Protein AF-A0A0K8RKF9-F1 (afdb_monomer_lite)

Structure (mmCIF, N/CA/C/O backbone):
data_AF-A0A0K8RKF9-F1
#
_entry.id   AF-A0A0K8RKF9-F1
#
loop_
_atom_site.group_PDB
_atom_site.id
_atom_site.type_symbol
_atom_site.label_atom_id
_atom_site.label_alt_id
_atom_site.label_comp_id
_atom_site.label_asym_id
_atom_site.label_entity_id
_atom_site.label_seq_id
_atom_site.pdbx_PDB_ins_code
_atom_site.Cartn_x
_atom_site.Cartn_y
_atom_site.Cartn_z
_atom_site.occupancy
_atom_site.B_iso_or_equiv
_atom_site.auth_seq_id
_atom_site.auth_comp_id
_atom_site.auth_asym_id
_atom_site.auth_atom_id
_atom_site.pdbx_PDB_model_num
ATOM 1 N N . MET A 1 1 ? 6.164 -2.016 7.050 1.00 88.38 1 MET A N 1
ATOM 2 C CA . MET A 1 1 ? 5.885 -3.204 7.892 1.00 88.38 1 MET A CA 1
ATOM 3 C C . MET A 1 1 ? 5.618 -2.864 9.355 1.00 88.38 1 MET A C 1
ATOM 5 O O . MET A 1 1 ? 4.578 -3.278 9.843 1.00 88.38 1 MET A O 1
ATOM 9 N N . GLY A 1 2 ? 6.453 -2.069 10.043 1.00 94.75 2 GLY A N 1
ATOM 10 C CA . GLY A 1 2 ? 6.216 -1.717 11.459 1.00 94.75 2 GLY A CA 1
ATOM 11 C C . GLY A 1 2 ? 4.830 -1.117 11.755 1.00 94.75 2 GLY A C 1
ATOM 12 O O . GLY A 1 2 ? 4.136 -1.595 12.644 1.00 94.75 2 GLY A O 1
ATOM 13 N N . LEU A 1 3 ? 4.374 -0.147 10.953 1.00 94.12 3 LEU A N 1
ATOM 14 C CA . LEU A 1 3 ? 3.048 0.471 11.130 1.00 94.12 3 LEU A CA 1
ATOM 15 C C . LEU A 1 3 ? 1.890 -0.520 10.927 1.00 94.12 3 LEU A C 1
ATOM 17 O O . LEU A 1 3 ? 0.905 -0.460 11.652 1.00 94.12 3 LEU A O 1
ATOM 21 N N . PHE A 1 4 ? 2.029 -1.465 9.991 1.00 95.19 4 PHE A N 1
ATOM 22 C CA . PHE A 1 4 ? 1.047 -2.533 9.786 1.00 95.19 4 PHE A CA 1
ATOM 23 C C . PHE A 1 4 ? 0.974 -3.466 11.000 1.00 95.19 4 PHE A C 1
ATOM 25 O O . PHE A 1 4 ? -0.117 -3.769 11.468 1.00 95.19 4 PHE A O 1
ATOM 32 N N . ALA A 1 5 ? 2.124 -3.873 11.547 1.00 96.94 5 ALA A N 1
ATOM 33 C CA . ALA A 1 5 ? 2.170 -4.716 12.740 1.00 96.94 5 ALA A CA 1
ATOM 34 C C . ALA A 1 5 ? 1.539 -4.016 13.954 1.00 96.94 5 ALA A C 1
ATOM 36 O O . ALA A 1 5 ? 0.722 -4.613 14.649 1.00 96.94 5 ALA A O 1
ATOM 37 N N . LEU A 1 6 ? 1.852 -2.733 14.166 1.00 95.62 6 LEU A N 1
ATOM 38 C CA . LEU A 1 6 ? 1.228 -1.929 15.221 1.00 95.62 6 LEU A CA 1
ATOM 39 C C . LEU A 1 6 ? -0.289 -1.842 15.041 1.00 95.62 6 LEU A C 1
ATOM 41 O O . LEU A 1 6 ? -1.036 -2.081 15.986 1.00 95.62 6 LEU A O 1
ATOM 45 N N . GLN A 1 7 ? -0.747 -1.560 13.823 1.00 95.56 7 GLN A N 1
ATOM 46 C CA . GLN A 1 7 ? -2.167 -1.492 13.502 1.00 95.56 7 GLN A CA 1
ATOM 47 C C . GLN A 1 7 ? -2.883 -2.828 13.740 1.00 95.56 7 GLN A C 1
ATOM 49 O O . GLN A 1 7 ? -3.998 -2.841 14.265 1.00 95.56 7 GLN A O 1
ATOM 54 N N . PHE A 1 8 ? -2.240 -3.944 13.388 1.00 95.44 8 PHE A N 1
ATOM 55 C CA . PHE A 1 8 ? -2.758 -5.288 13.623 1.00 95.44 8 PHE A CA 1
ATOM 56 C C . PHE A 1 8 ? -2.874 -5.594 15.118 1.00 95.44 8 PHE A C 1
ATOM 58 O O . PHE A 1 8 ? -3.945 -5.982 15.572 1.00 95.44 8 PHE A O 1
ATOM 65 N N . VAL A 1 9 ? -1.815 -5.358 15.900 1.00 96.44 9 VAL A N 1
ATOM 66 C CA . VAL A 1 9 ? -1.812 -5.617 17.349 1.00 96.44 9 VAL A CA 1
ATOM 67 C C . VAL A 1 9 ? -2.841 -4.743 18.066 1.00 96.44 9 VAL A C 1
ATOM 69 O O . VAL A 1 9 ? -3.661 -5.258 18.824 1.00 96.44 9 VAL A O 1
ATOM 72 N N . VAL A 1 10 ? -2.853 -3.433 17.802 1.00 94.00 10 VAL A N 1
ATOM 73 C CA . VAL A 1 10 ? -3.808 -2.506 18.430 1.00 94.00 10 VAL A CA 1
ATOM 74 C C . VAL A 1 10 ? -5.243 -2.856 18.040 1.00 94.00 10 VAL A C 1
ATOM 76 O O . VAL A 1 10 ? -6.119 -2.862 18.905 1.00 94.00 10 VAL A O 1
ATOM 79 N N . GLY A 1 11 ? -5.491 -3.193 16.771 1.00 93.44 11 GLY A N 1
ATOM 80 C CA . GLY A 1 11 ? -6.804 -3.635 16.302 1.00 93.44 11 GLY A CA 1
ATOM 81 C C . GLY A 1 11 ? -7.256 -4.940 16.958 1.00 93.44 11 GLY A C 1
ATOM 82 O O . GLY A 1 11 ? -8.379 -5.022 17.447 1.00 93.44 11 GLY A O 1
ATOM 83 N N . PHE A 1 12 ? -6.367 -5.931 17.034 1.00 93.38 12 PHE A N 1
ATOM 84 C CA . PHE A 1 12 ? -6.642 -7.229 17.645 1.00 93.38 12 PHE A CA 1
ATOM 85 C C . PHE A 1 12 ? -7.000 -7.092 19.129 1.00 93.38 12 PHE A C 1
ATOM 87 O O . PHE A 1 12 ? -8.036 -7.584 19.574 1.00 93.38 12 PHE A O 1
ATOM 94 N N . ILE A 1 13 ? -6.194 -6.360 19.902 1.00 92.88 13 ILE A N 1
ATOM 95 C CA . ILE A 1 13 ? -6.487 -6.147 21.323 1.00 92.88 13 ILE A CA 1
ATOM 96 C C . ILE A 1 13 ? -7.794 -5.363 21.490 1.00 92.88 13 ILE A C 1
ATOM 98 O O . ILE A 1 13 ? -8.669 -5.777 22.249 1.00 92.88 13 ILE A O 1
ATOM 102 N N . SER A 1 14 ? -7.972 -4.271 20.745 1.00 88.75 14 SER A N 1
ATOM 103 C CA . SER A 1 14 ? -9.101 -3.358 20.953 1.00 88.75 14 SER A CA 1
ATOM 104 C C . SER A 1 14 ? -10.443 -3.922 20.487 1.00 88.75 14 SER A C 1
ATOM 106 O O . SER A 1 14 ? -11.454 -3.675 21.138 1.00 88.75 14 SER A O 1
ATOM 108 N N . PHE A 1 15 ? -10.478 -4.669 19.380 1.00 88.88 15 PHE A N 1
ATOM 109 C CA . PHE A 1 15 ? -11.722 -5.117 18.741 1.00 88.88 15 PHE A CA 1
ATOM 110 C C . PHE A 1 15 ? -11.972 -6.629 18.817 1.00 88.88 15 PHE A C 1
ATOM 112 O O . PHE A 1 15 ? -13.043 -7.063 18.410 1.00 88.88 15 PHE A O 1
ATOM 119 N N . LEU A 1 16 ? -11.043 -7.434 19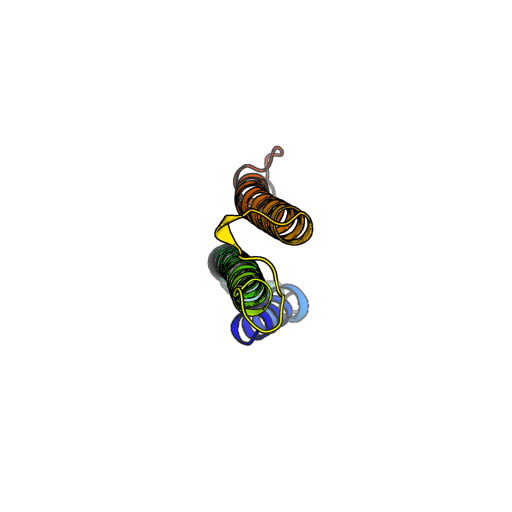.344 1.00 88.00 16 LEU A N 1
ATOM 120 C CA . LEU A 1 16 ? -11.294 -8.854 19.638 1.00 88.00 16 LEU A CA 1
ATOM 121 C C . LEU A 1 16 ? -11.144 -9.159 21.127 1.00 88.00 16 LEU A C 1
ATOM 123 O O . LEU A 1 16 ? -12.064 -9.700 21.730 1.00 88.00 16 LEU A O 1
ATOM 127 N N . VAL A 1 17 ? -10.027 -8.779 21.752 1.00 88.69 17 VAL A N 1
ATOM 128 C CA . VAL A 1 17 ? -9.776 -9.139 23.162 1.00 88.69 17 VAL A CA 1
ATOM 129 C C . VAL A 1 17 ? -10.680 -8.360 24.115 1.00 88.69 17 VAL A C 1
ATOM 131 O O . VAL A 1 17 ? -11.320 -8.946 24.987 1.00 88.69 17 VAL A O 1
ATOM 134 N N . LEU A 1 18 ? -10.795 -7.042 23.934 1.00 86.56 18 LEU A N 1
ATOM 135 C CA . LEU A 1 18 ? -11.661 -6.213 24.781 1.00 86.56 18 LEU A CA 1
ATOM 136 C C . LEU A 1 18 ? -13.160 -6.469 24.553 1.00 86.56 18 LEU A C 1
ATOM 138 O O . LEU A 1 18 ? -13.980 -5.989 25.334 1.00 86.56 18 LEU A O 1
ATOM 142 N N . LEU A 1 19 ? -13.539 -7.253 23.536 1.00 83.75 19 LEU A N 1
ATOM 143 C CA . LEU A 1 19 ? -14.921 -7.704 23.359 1.00 83.75 19 LEU A CA 1
ATOM 144 C C . LEU A 1 19 ? -15.401 -8.588 24.518 1.00 83.75 19 LEU A C 1
ATOM 146 O O . LEU A 1 19 ? -16.567 -8.517 24.890 1.00 83.75 19 LEU A O 1
ATOM 150 N N . CYS A 1 20 ? -14.498 -9.327 25.167 1.00 83.38 20 CYS A N 1
ATOM 151 C CA . CYS A 1 20 ? -14.818 -10.108 26.365 1.00 83.38 20 CYS A CA 1
ATOM 152 C C . CYS A 1 20 ? -15.203 -9.230 27.574 1.00 83.38 20 CYS A C 1
ATOM 154 O O . CYS A 1 20 ? -15.912 -9.685 28.468 1.00 83.38 20 CYS A O 1
ATOM 156 N N . CYS A 1 21 ? -14.772 -7.963 27.594 1.00 82.50 21 CYS A N 1
ATOM 157 C CA . CYS A 1 21 ? -15.018 -6.990 28.665 1.00 82.50 21 CYS A CA 1
ATOM 158 C C . CYS A 1 21 ? -15.974 -5.880 28.195 1.00 82.50 21 CYS A C 1
ATOM 160 O O . CYS A 1 21 ? -15.740 -4.691 28.441 1.00 82.50 21 CYS A O 1
ATOM 162 N N . ASP A 1 22 ? -17.027 -6.274 27.472 1.00 70.94 22 ASP A N 1
ATOM 163 C CA . ASP A 1 22 ? -17.826 -5.405 26.607 1.00 70.94 22 ASP A CA 1
ATOM 164 C C . ASP A 1 22 ? -18.298 -4.115 27.298 1.00 70.94 22 ASP A C 1
ATOM 166 O O . ASP A 1 22 ? -17.958 -3.015 26.869 1.00 70.94 22 ASP A O 1
ATOM 170 N N . LYS A 1 23 ? -18.961 -4.236 28.455 1.00 73.19 23 LYS A N 1
ATOM 171 C CA . LYS A 1 23 ? -19.567 -3.103 29.182 1.00 73.19 23 LYS A CA 1
ATOM 172 C C . LYS A 1 23 ? -18.572 -2.039 29.660 1.00 73.19 23 LYS A C 1
ATOM 174 O O . LYS A 1 23 ? -18.941 -0.874 29.751 1.00 73.19 23 LYS A O 1
ATOM 179 N N . ALA A 1 24 ? -17.327 -2.411 29.960 1.00 77.06 24 ALA A N 1
ATOM 180 C CA . ALA A 1 24 ? -16.316 -1.472 30.456 1.00 77.06 24 ALA A CA 1
ATOM 181 C C . ALA A 1 24 ? -15.558 -0.754 29.325 1.00 77.06 24 ALA A C 1
ATOM 183 O O . ALA A 1 24 ? -14.926 0.274 29.559 1.00 77.06 24 ALA A O 1
ATOM 184 N N . THR A 1 25 ? -15.595 -1.289 28.099 1.00 83.19 25 THR A N 1
ATOM 185 C CA . THR A 1 25 ? -14.678 -0.881 27.021 1.00 83.19 25 THR A CA 1
ATOM 186 C C . THR A 1 25 ? -15.371 -0.298 25.790 1.00 83.19 25 THR A C 1
ATOM 188 O O . THR A 1 25 ? -14.681 0.187 24.890 1.00 83.19 25 THR A O 1
ATOM 191 N N . VAL A 1 26 ? -16.711 -0.252 25.755 1.00 86.19 26 VAL A N 1
ATOM 192 C CA . VAL A 1 26 ? -17.495 0.300 24.629 1.00 86.19 26 VAL A CA 1
ATOM 193 C C . VAL A 1 26 ? -16.994 1.680 24.196 1.00 86.19 26 VAL A C 1
ATOM 195 O O . VAL A 1 26 ? -16.657 1.870 23.026 1.00 86.19 26 VAL A O 1
ATOM 198 N N . THR A 1 27 ? -16.871 2.624 25.134 1.00 85.06 27 THR A N 1
ATOM 199 C CA . THR A 1 27 ? -16.459 4.009 24.846 1.00 85.06 27 THR A CA 1
ATOM 200 C C . THR A 1 27 ? -15.056 4.085 24.247 1.00 85.06 27 THR A C 1
ATOM 202 O O . THR A 1 27 ? -14.797 4.889 23.350 1.00 85.06 27 THR A O 1
ATOM 205 N N . TYR A 1 28 ? -14.139 3.235 24.715 1.00 85.75 28 TYR A N 1
ATOM 206 C CA . TYR A 1 28 ? -12.774 3.173 24.195 1.00 85.75 28 TYR A CA 1
ATOM 207 C C . TYR A 1 28 ? -12.761 2.674 22.747 1.00 85.75 28 TYR A C 1
ATOM 209 O O . TYR A 1 28 ? -12.173 3.314 21.874 1.00 85.75 28 TYR A O 1
ATOM 217 N N . ARG A 1 29 ? -13.487 1.587 22.462 1.00 87.25 29 ARG A N 1
ATOM 218 C CA . ARG A 1 29 ? -13.578 1.027 21.108 1.00 87.25 29 ARG A CA 1
ATOM 219 C C . ARG A 1 29 ? -14.237 2.000 20.138 1.00 87.25 29 ARG A C 1
ATOM 221 O O . ARG A 1 29 ? -13.699 2.208 19.058 1.00 87.25 29 ARG A O 1
ATOM 228 N N . GLN A 1 30 ? -15.332 2.653 20.529 1.00 89.00 30 GLN A N 1
ATOM 229 C CA . GLN A 1 30 ? -16.014 3.644 19.685 1.00 89.00 30 GLN A CA 1
ATOM 230 C C . GLN A 1 30 ? -15.089 4.798 19.272 1.00 89.00 30 GLN A C 1
ATOM 232 O O . GLN A 1 30 ? -15.108 5.212 18.115 1.00 89.00 30 GLN A O 1
ATOM 237 N N . ARG A 1 31 ? -14.231 5.281 20.182 1.00 90.12 31 ARG A N 1
ATOM 238 C CA . ARG A 1 31 ? -13.234 6.321 19.868 1.00 90.12 31 ARG A CA 1
ATOM 239 C C . ARG A 1 31 ? -12.094 5.810 18.988 1.00 90.12 31 ARG A C 1
ATOM 241 O O . ARG A 1 31 ? -11.553 6.575 18.194 1.00 90.12 31 ARG A O 1
ATOM 248 N N . LEU A 1 32 ? -11.733 4.532 19.103 1.00 91.44 32 LEU A N 1
ATOM 249 C CA . LEU A 1 32 ? -10.675 3.927 18.296 1.00 91.44 32 LEU A CA 1
ATOM 250 C C . LEU A 1 32 ? -11.102 3.559 16.876 1.00 91.44 32 LEU A C 1
ATOM 252 O O . LEU A 1 32 ? -10.249 3.586 15.996 1.00 91.44 32 LEU A O 1
ATOM 256 N N . VAL A 1 33 ? -12.374 3.237 16.615 1.00 90.31 33 VAL A N 1
ATOM 257 C CA . VAL A 1 33 ? -12.862 2.893 15.261 1.00 90.31 33 VAL A CA 1
ATOM 258 C C . VAL A 1 33 ? -12.437 3.909 14.185 1.00 90.31 33 VAL A C 1
ATOM 260 O O . VAL A 1 33 ? -11.862 3.478 13.178 1.00 90.31 33 VAL A O 1
ATOM 263 N N . PRO A 1 34 ? -12.651 5.234 14.343 1.00 89.75 34 PRO A N 1
ATOM 264 C CA . PRO A 1 34 ? -12.249 6.199 13.319 1.00 89.75 34 PRO A CA 1
ATOM 265 C C . PRO A 1 34 ? -10.726 6.282 13.156 1.00 89.75 34 PRO A C 1
ATOM 267 O O . PRO A 1 34 ? -10.238 6.401 12.032 1.00 89.75 34 PRO A O 1
ATOM 270 N N . ILE A 1 35 ? -9.964 6.163 14.250 1.00 91.62 35 ILE A N 1
ATOM 271 C CA . ILE A 1 35 ? -8.493 6.167 14.222 1.00 91.62 35 ILE A CA 1
ATOM 272 C C . ILE A 1 35 ? -7.985 4.930 13.479 1.00 91.62 35 ILE A C 1
ATOM 274 O O . ILE A 1 35 ? -7.189 5.049 12.551 1.00 91.62 35 ILE A O 1
ATOM 278 N N . HIS A 1 36 ? -8.488 3.752 13.845 1.00 92.50 36 HIS A N 1
ATOM 279 C CA . HIS A 1 36 ? -8.122 2.482 13.237 1.00 92.50 36 HIS A CA 1
ATOM 280 C C . HIS A 1 36 ? -8.461 2.476 11.743 1.00 92.50 36 HIS A C 1
ATOM 282 O O . HIS A 1 36 ? -7.612 2.148 10.921 1.00 92.50 36 HIS A O 1
ATOM 288 N N . THR A 1 37 ? -9.655 2.920 11.360 1.00 91.88 37 THR A N 1
ATOM 289 C CA . THR A 1 37 ? -10.061 2.942 9.947 1.00 91.88 37 THR A CA 1
ATOM 290 C C . THR A 1 37 ? -9.192 3.898 9.124 1.00 91.88 37 THR A C 1
ATOM 292 O O . THR A 1 37 ? -8.671 3.513 8.077 1.00 91.88 37 THR A O 1
ATOM 295 N N . ASN A 1 38 ? -8.957 5.122 9.610 1.00 91.62 38 ASN A N 1
ATOM 296 C CA . ASN A 1 38 ? -8.132 6.102 8.901 1.00 91.62 38 ASN A CA 1
ATOM 297 C C . ASN A 1 38 ? -6.670 5.659 8.795 1.00 91.62 38 ASN A C 1
ATOM 299 O O . ASN A 1 38 ? -6.074 5.740 7.721 1.00 91.62 38 ASN A O 1
ATOM 303 N N . PHE A 1 39 ? -6.094 5.153 9.886 1.00 94.12 39 PHE A N 1
ATOM 304 C CA . PHE A 1 39 ? -4.713 4.680 9.888 1.00 94.12 39 PHE A CA 1
ATOM 305 C C . PHE A 1 39 ? -4.530 3.450 8.991 1.00 94.12 39 PHE A C 1
ATOM 307 O O . PHE A 1 39 ? -3.532 3.354 8.279 1.00 94.12 39 PHE A O 1
ATOM 314 N N . GLY A 1 40 ? -5.526 2.558 8.935 1.00 94.00 40 GLY A N 1
ATOM 315 C CA . GLY A 1 40 ? -5.555 1.435 7.997 1.00 94.00 40 GLY A CA 1
ATOM 316 C C . GLY A 1 40 ? -5.500 1.883 6.533 1.00 94.00 40 GLY A C 1
ATOM 317 O O . GLY A 1 40 ? -4.701 1.350 5.764 1.00 94.00 40 GLY A O 1
ATOM 318 N N . LEU A 1 41 ? -6.273 2.910 6.157 1.00 94.12 41 LEU A N 1
ATOM 319 C CA . LEU A 1 41 ? -6.235 3.483 4.804 1.00 94.12 41 LEU A CA 1
ATOM 320 C C . LEU A 1 41 ? -4.883 4.138 4.483 1.00 94.12 41 LEU A C 1
ATOM 322 O O . LEU A 1 41 ? -4.376 3.977 3.373 1.00 94.12 41 LEU A O 1
ATOM 326 N N . ILE A 1 42 ? -4.275 4.835 5.450 1.00 94.81 42 ILE A N 1
ATOM 327 C CA . ILE A 1 42 ? -2.943 5.436 5.286 1.00 94.81 42 ILE A CA 1
ATOM 328 C C . ILE A 1 42 ? -1.887 4.345 5.070 1.00 94.81 42 ILE A C 1
ATOM 330 O O . ILE A 1 42 ? -1.086 4.444 4.142 1.00 94.81 42 ILE A O 1
ATOM 334 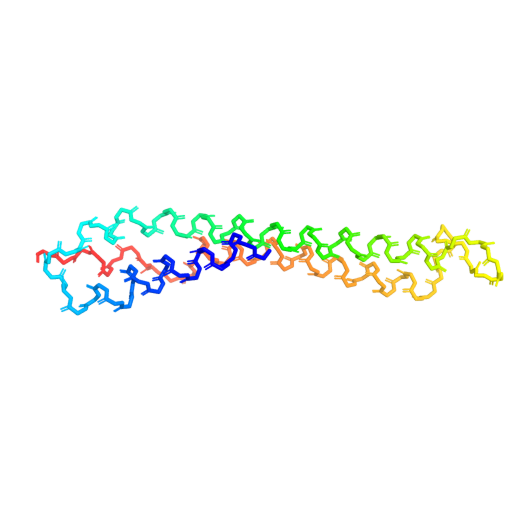N N . ILE A 1 43 ? -1.896 3.279 5.879 1.00 96.62 43 ILE A N 1
ATOM 335 C CA . ILE A 1 43 ? -0.974 2.144 5.717 1.00 96.62 43 ILE A CA 1
ATOM 336 C C . ILE A 1 43 ? -1.154 1.483 4.355 1.00 96.62 43 ILE A C 1
ATOM 338 O O . ILE A 1 43 ? -0.160 1.195 3.693 1.00 96.62 43 ILE A O 1
ATOM 342 N N . PHE A 1 44 ? -2.396 1.261 3.927 1.00 96.06 44 PHE A N 1
ATOM 343 C CA . PHE A 1 44 ? -2.684 0.682 2.621 1.00 96.06 44 PHE A CA 1
ATOM 344 C C . PHE A 1 44 ? -2.127 1.546 1.476 1.00 96.06 44 PHE A C 1
ATOM 346 O O . PHE A 1 44 ? -1.434 1.028 0.600 1.00 96.06 44 PHE A O 1
ATOM 353 N N . GLY A 1 45 ? -2.331 2.867 1.530 1.00 96.75 45 GLY A N 1
ATOM 354 C CA . GLY A 1 45 ? -1.753 3.806 0.565 1.00 96.75 45 GLY A CA 1
ATOM 355 C C . GLY A 1 45 ? -0.220 3.802 0.565 1.00 96.75 45 GLY A C 1
ATOM 356 O O . GLY A 1 45 ? 0.399 3.736 -0.496 1.00 96.75 45 GLY A O 1
ATOM 357 N N . MET A 1 46 ? 0.413 3.797 1.742 1.00 96.94 46 MET A N 1
ATOM 358 C CA . MET A 1 46 ? 1.875 3.708 1.850 1.00 96.94 46 MET A CA 1
ATOM 359 C C . MET A 1 46 ? 2.422 2.376 1.327 1.00 96.94 46 MET A C 1
ATOM 361 O O . MET A 1 46 ? 3.485 2.355 0.705 1.00 96.94 46 MET A O 1
ATOM 365 N N . ALA A 1 47 ? 1.718 1.265 1.555 1.00 97.38 47 ALA A N 1
ATOM 366 C CA . ALA A 1 47 ? 2.109 -0.042 1.038 1.00 97.38 47 ALA A CA 1
ATOM 367 C C . ALA A 1 47 ? 2.089 -0.048 -0.495 1.00 97.38 47 ALA A C 1
ATOM 369 O O . ALA A 1 47 ? 3.070 -0.450 -1.114 1.00 97.38 47 ALA A O 1
ATOM 370 N N . ALA A 1 48 ? 1.031 0.491 -1.104 1.00 97.75 48 ALA A N 1
ATOM 371 C CA . ALA A 1 48 ? 0.945 0.644 -2.551 1.00 97.75 48 ALA A CA 1
ATOM 372 C C . ALA A 1 48 ? 2.046 1.553 -3.114 1.00 97.75 48 ALA A C 1
ATOM 374 O O . ALA A 1 48 ? 2.714 1.177 -4.076 1.00 97.75 48 ALA A O 1
ATOM 375 N N . ALA A 1 49 ? 2.298 2.705 -2.481 1.00 97.25 49 ALA A N 1
ATOM 376 C CA . ALA A 1 49 ? 3.395 3.590 -2.865 1.00 97.25 49 ALA A CA 1
ATOM 377 C C . ALA A 1 49 ? 4.752 2.871 -2.796 1.00 97.25 49 ALA A C 1
ATOM 379 O O . ALA A 1 49 ? 5.552 2.993 -3.718 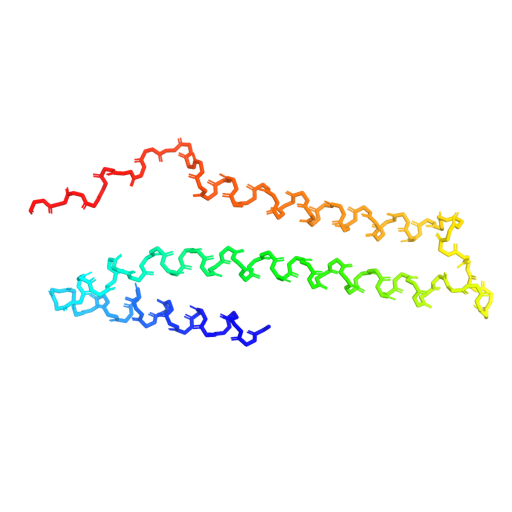1.00 97.25 49 ALA A O 1
ATOM 380 N N . THR A 1 50 ? 4.979 2.064 -1.755 1.00 97.62 50 THR A N 1
ATOM 381 C CA . THR A 1 50 ? 6.194 1.244 -1.604 1.00 97.62 50 THR A CA 1
ATOM 382 C C . THR A 1 50 ? 6.318 0.201 -2.719 1.00 97.62 50 THR A C 1
ATOM 384 O O . THR A 1 50 ? 7.407 -0.010 -3.247 1.00 97.62 50 THR A O 1
ATOM 387 N N . CYS A 1 51 ? 5.217 -0.446 -3.116 1.00 97.81 51 CYS A N 1
ATOM 388 C CA . CYS A 1 51 ? 5.220 -1.380 -4.242 1.00 97.81 51 CYS A CA 1
ATOM 389 C C . CYS A 1 51 ? 5.571 -0.674 -5.558 1.00 97.81 51 CYS A C 1
ATOM 391 O O . CYS A 1 51 ? 6.426 -1.157 -6.295 1.00 97.81 51 CYS A O 1
ATOM 393 N N . VAL A 1 52 ? 4.953 0.476 -5.844 1.00 97.94 52 VAL A N 1
ATOM 394 C CA . VAL A 1 52 ? 5.196 1.236 -7.081 1.00 97.94 52 VAL A CA 1
ATOM 395 C C . VAL A 1 52 ? 6.639 1.740 -7.149 1.00 97.94 52 VAL A C 1
ATOM 397 O O . VAL A 1 52 ? 7.291 1.569 -8.178 1.00 97.94 52 VAL A O 1
ATOM 400 N N . THR A 1 53 ? 7.181 2.301 -6.064 1.00 97.19 53 THR A N 1
ATOM 401 C CA . THR A 1 53 ? 8.583 2.751 -6.039 1.00 97.19 53 THR A CA 1
ATOM 402 C C . THR A 1 53 ? 9.565 1.582 -6.126 1.00 97.19 53 THR A C 1
ATOM 404 O O . THR A 1 53 ? 10.570 1.692 -6.825 1.00 97.19 53 THR A O 1
ATOM 407 N N . GLY A 1 54 ? 9.260 0.433 -5.513 1.00 97.44 54 GLY A N 1
ATOM 408 C CA . GLY A 1 54 ? 10.063 -0.787 -5.648 1.00 97.44 54 GLY A CA 1
ATOM 409 C C . GLY A 1 54 ? 10.082 -1.342 -7.079 1.00 97.44 54 GLY A C 1
ATOM 410 O O . GLY A 1 54 ? 11.143 -1.718 -7.587 1.00 97.44 54 GLY A O 1
ATOM 411 N N . LEU A 1 55 ? 8.933 -1.337 -7.764 1.00 96.75 55 LEU A N 1
ATOM 412 C CA . LEU A 1 55 ? 8.837 -1.698 -9.183 1.00 96.75 55 LEU A CA 1
ATOM 413 C C . LEU A 1 55 ? 9.628 -0.718 -10.057 1.00 96.75 55 LEU A C 1
ATOM 415 O O . LEU A 1 55 ? 10.405 -1.153 -10.905 1.00 96.75 55 LEU A O 1
ATOM 419 N N . MET A 1 56 ? 9.500 0.588 -9.806 1.00 94.88 56 MET A N 1
ATOM 420 C CA . MET A 1 56 ? 10.243 1.631 -10.520 1.00 94.88 56 MET A CA 1
ATOM 421 C C . MET A 1 56 ? 11.761 1.468 -10.356 1.00 94.88 56 MET A C 1
ATOM 423 O O . MET A 1 56 ? 12.498 1.521 -11.344 1.00 94.88 56 MET A O 1
ATOM 427 N N . GLN A 1 57 ? 12.240 1.236 -9.130 1.00 95.81 57 GLN A N 1
ATOM 428 C CA . GLN A 1 57 ? 13.658 0.995 -8.857 1.00 95.81 57 GLN A CA 1
ATOM 429 C C . GLN A 1 57 ? 14.151 -0.258 -9.588 1.00 95.81 57 GLN A C 1
ATOM 431 O O . GLN A 1 57 ? 15.212 -0.234 -10.211 1.00 95.81 57 GLN A O 1
ATOM 436 N N . THR A 1 58 ? 13.366 -1.337 -9.556 1.00 92.81 58 THR A N 1
ATOM 437 C CA . THR A 1 58 ? 13.708 -2.593 -10.234 1.00 92.81 58 THR A CA 1
ATOM 438 C C . THR A 1 58 ? 13.779 -2.409 -11.749 1.00 92.81 58 THR A C 1
ATOM 440 O O . THR A 1 58 ? 14.742 -2.856 -12.371 1.00 92.81 58 THR A O 1
ATOM 443 N N . ALA A 1 59 ? 12.805 -1.718 -12.344 1.00 93.25 59 ALA A N 1
ATOM 444 C CA . ALA A 1 59 ? 12.785 -1.424 -13.772 1.00 93.25 59 ALA A CA 1
ATOM 445 C C . ALA A 1 59 ? 13.977 -0.551 -14.187 1.00 93.25 59 ALA A C 1
ATOM 447 O O . ALA A 1 59 ? 14.684 -0.882 -15.133 1.00 93.25 59 ALA A O 1
ATOM 448 N N . THR A 1 60 ? 14.263 0.511 -13.431 1.00 91.00 60 THR A N 1
ATOM 449 C CA . THR A 1 60 ? 15.399 1.405 -13.707 1.00 91.00 60 THR A CA 1
ATOM 450 C C . THR A 1 60 ? 16.734 0.670 -13.601 1.00 91.00 60 THR A C 1
ATOM 452 O O . THR A 1 60 ? 17.629 0.903 -14.406 1.00 91.00 60 THR A O 1
ATOM 455 N N . TYR A 1 61 ? 16.876 -0.242 -12.634 1.00 93.25 61 TYR A N 1
ATOM 456 C CA . TYR A 1 61 ? 18.099 -1.024 -12.468 1.00 93.25 61 TYR A CA 1
ATOM 457 C C . TYR A 1 61 ? 18.291 -2.053 -13.586 1.00 93.25 61 TYR A C 1
ATOM 459 O O . TYR A 1 61 ? 19.408 -2.210 -14.072 1.00 93.25 61 TYR A O 1
ATOM 467 N N . ARG A 1 62 ? 17.219 -2.739 -14.005 1.00 91.19 62 ARG A N 1
ATOM 468 C CA . ARG A 1 62 ? 17.282 -3.794 -15.031 1.00 91.19 62 ARG A CA 1
ATOM 469 C C . ARG A 1 62 ? 17.333 -3.269 -16.463 1.00 91.19 62 ARG A C 1
ATOM 471 O O . ARG A 1 62 ? 17.902 -3.940 -17.311 1.00 91.19 62 ARG A O 1
ATOM 478 N N . PHE A 1 63 ? 16.765 -2.096 -16.734 1.00 92.88 63 PHE A N 1
ATOM 479 C CA . PHE A 1 63 ? 16.695 -1.499 -18.072 1.00 92.88 63 PHE A CA 1
ATOM 480 C C . PHE A 1 63 ? 17.576 -0.245 -18.162 1.00 92.88 63 PHE A C 1
ATOM 482 O O . PHE A 1 63 ? 17.123 0.853 -18.493 1.00 92.88 63 PHE A O 1
ATOM 489 N N . ASN A 1 64 ? 18.845 -0.398 -17.780 1.00 91.88 64 ASN A N 1
ATOM 490 C CA . ASN A 1 64 ? 19.788 0.707 -17.595 1.00 91.88 64 ASN A CA 1
ATOM 491 C C . ASN A 1 64 ? 20.726 0.949 -18.797 1.00 91.88 64 ASN A C 1
ATOM 493 O O . ASN A 1 64 ? 21.567 1.844 -18.721 1.00 91.88 64 ASN A O 1
ATOM 497 N N . GLY A 1 65 ? 20.613 0.172 -19.881 1.00 88.69 65 GLY A N 1
ATOM 498 C CA . GLY A 1 65 ? 21.489 0.298 -21.054 1.00 88.69 65 GLY A CA 1
ATOM 499 C C . GLY A 1 65 ? 22.899 -0.286 -20.886 1.00 88.69 65 GLY A C 1
ATOM 500 O O . GLY A 1 65 ? 23.723 -0.144 -21.787 1.00 88.69 65 GLY A O 1
ATOM 501 N N . LYS A 1 66 ? 23.218 -0.901 -19.739 1.00 90.81 66 LYS A N 1
ATOM 502 C CA . LYS A 1 66 ? 24.517 -1.536 -19.463 1.00 90.81 66 LYS A CA 1
ATOM 503 C C . LYS A 1 66 ? 24.453 -3.032 -19.740 1.00 90.81 66 LYS A C 1
ATOM 505 O O . LYS A 1 66 ? 23.388 -3.635 -19.668 1.00 90.81 66 LYS A O 1
ATOM 510 N N . ASP A 1 67 ? 25.604 -3.622 -20.053 1.00 86.81 67 ASP A N 1
ATOM 511 C CA . ASP A 1 67 ? 25.769 -5.073 -20.224 1.00 86.81 67 ASP A CA 1
ATOM 512 C C . ASP A 1 67 ? 24.784 -5.702 -21.233 1.00 86.81 67 ASP A C 1
ATOM 514 O O . ASP A 1 67 ? 24.348 -6.840 -21.081 1.00 86.81 67 ASP A O 1
ATOM 518 N N . GLY A 1 68 ? 24.408 -4.944 -22.273 1.00 83.75 68 GLY A N 1
ATOM 519 C CA . GLY A 1 68 ? 23.463 -5.382 -23.307 1.00 83.75 68 GLY A CA 1
ATOM 520 C C . GLY A 1 68 ? 21.983 -5.314 -22.908 1.00 83.75 68 GLY A C 1
ATOM 521 O O . GLY A 1 68 ? 21.133 -5.753 -23.681 1.00 83.75 68 GLY A O 1
ATOM 522 N N . ALA A 1 69 ? 21.648 -4.764 -21.736 1.00 88.12 69 ALA A N 1
ATOM 523 C CA . ALA A 1 69 ? 20.264 -4.536 -21.337 1.00 88.12 69 ALA A CA 1
ATOM 524 C C . ALA A 1 69 ? 19.624 -3.390 -22.150 1.00 88.12 69 ALA A C 1
ATOM 526 O O . ALA A 1 69 ? 20.281 -2.371 -22.374 1.00 88.12 69 ALA A O 1
ATOM 527 N N . PRO A 1 70 ? 18.343 -3.501 -22.553 1.00 90.31 70 PRO A N 1
ATOM 528 C CA . PRO A 1 70 ? 17.648 -2.429 -23.263 1.00 90.31 70 PRO A CA 1
ATOM 529 C C . PRO A 1 70 ? 17.437 -1.215 -22.356 1.00 90.31 70 PRO A C 1
ATOM 531 O O . PRO A 1 70 ? 17.381 -1.333 -21.126 1.00 90.31 70 PRO A O 1
ATOM 534 N N . LEU A 1 71 ? 17.293 -0.034 -22.954 1.00 92.62 71 LEU A N 1
ATOM 535 C CA . LEU A 1 71 ? 17.073 1.189 -22.193 1.00 92.62 71 LEU A CA 1
ATOM 536 C C . LEU A 1 71 ? 15.600 1.294 -21.785 1.00 92.62 71 LEU A C 1
ATOM 538 O O . LEU A 1 71 ? 14.707 1.112 -22.606 1.00 92.62 71 LEU A O 1
ATOM 542 N N . TYR A 1 72 ? 15.308 1.667 -20.538 1.00 90.69 72 TYR A N 1
ATOM 543 C CA . TYR A 1 72 ? 13.923 1.760 -20.055 1.00 90.69 72 TYR A CA 1
ATOM 544 C C . TYR A 1 72 ? 13.034 2.678 -20.910 1.00 90.69 72 TYR A C 1
ATOM 546 O O . TYR A 1 72 ? 11.849 2.415 -21.107 1.00 90.69 72 TYR A O 1
ATOM 554 N N . ARG A 1 73 ? 13.627 3.745 -21.461 1.00 90.62 73 ARG A N 1
ATOM 555 C CA . ARG A 1 73 ? 12.953 4.716 -22.334 1.00 90.62 73 ARG A CA 1
ATOM 556 C C . ARG A 1 73 ? 12.494 4.117 -23.666 1.00 90.62 73 ARG A C 1
ATOM 558 O O . ARG A 1 73 ? 11.567 4.650 -24.266 1.00 90.62 73 ARG A O 1
ATOM 565 N N . GLU A 1 74 ? 13.113 3.030 -24.110 1.00 92.00 74 GLU A N 1
ATOM 566 C CA . GLU A 1 74 ? 12.734 2.310 -25.331 1.00 92.00 74 GLU A CA 1
ATOM 567 C C . GLU A 1 74 ? 11.511 1.410 -25.116 1.00 92.00 74 GLU A C 1
ATOM 569 O O . GLU A 1 74 ? 11.049 0.782 -26.060 1.00 92.00 74 GLU A O 1
ATOM 574 N N . LEU A 1 75 ? 10.964 1.377 -23.891 1.00 89.19 75 LEU A N 1
ATOM 575 C CA . LEU A 1 75 ? 9.793 0.585 -23.517 1.00 89.19 75 LEU A CA 1
ATOM 576 C C . LEU A 1 75 ? 9.949 -0.894 -23.910 1.00 89.19 75 LEU A C 1
ATOM 578 O O . LEU A 1 75 ? 9.132 -1.418 -24.670 1.00 89.19 75 LEU A O 1
ATOM 582 N N . PRO A 1 76 ? 10.971 -1.595 -23.376 1.00 92.56 76 PRO A N 1
ATOM 583 C CA . PRO A 1 76 ? 11.083 -3.032 -23.591 1.00 92.56 76 PRO A CA 1
ATOM 584 C C . PRO A 1 76 ? 9.809 -3.731 -23.100 1.00 92.56 76 PRO A C 1
ATOM 586 O O . PRO A 1 76 ? 9.186 -3.284 -22.135 1.00 92.56 76 PRO A O 1
ATOM 589 N N . GLU A 1 77 ? 9.441 -4.855 -23.717 1.00 92.31 77 GLU A N 1
ATOM 590 C CA . GLU A 1 77 ? 8.205 -5.600 -23.412 1.00 92.31 77 GLU A CA 1
ATOM 591 C C . GLU A 1 77 ? 8.027 -5.854 -21.903 1.00 92.31 77 GLU A C 1
ATOM 593 O O . GLU A 1 77 ? 6.973 -5.602 -21.316 1.00 92.31 77 GLU A O 1
ATOM 598 N N . GLN A 1 78 ? 9.112 -6.254 -21.240 1.00 90.75 78 GLN A N 1
ATOM 599 C CA . GLN A 1 78 ? 9.154 -6.485 -19.797 1.00 90.75 78 GLN A CA 1
ATOM 600 C C . GLN A 1 78 ? 8.910 -5.197 -18.984 1.00 90.75 78 GLN A C 1
ATOM 602 O O . GLN A 1 78 ? 8.295 -5.241 -17.920 1.00 90.75 78 GLN A O 1
ATOM 607 N N . GLY A 1 79 ? 9.363 -4.041 -19.478 1.00 92.75 79 GLY A N 1
ATOM 608 C CA . GLY A 1 79 ? 9.120 -2.731 -18.8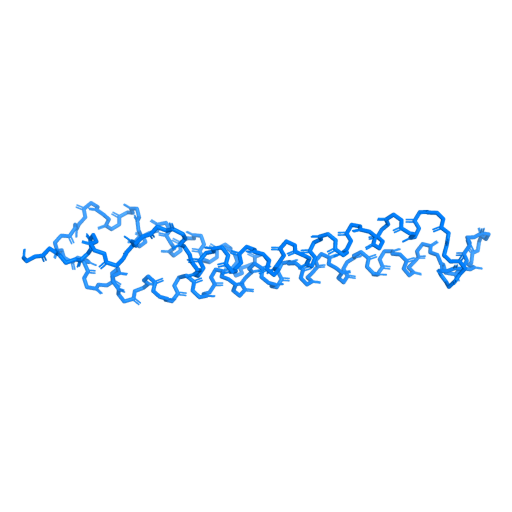71 1.00 92.75 79 GLY A CA 1
ATOM 609 C C . GLY A 1 79 ? 7.661 -2.288 -18.995 1.00 92.75 79 GLY A C 1
ATOM 610 O O . GLY A 1 79 ? 7.105 -1.748 -18.039 1.00 92.75 79 GLY A O 1
ATOM 611 N N . ILE A 1 80 ? 7.013 -2.580 -20.128 1.00 94.44 80 ILE A N 1
ATOM 612 C CA . ILE A 1 80 ? 5.571 -2.351 -20.310 1.00 94.44 80 ILE A CA 1
ATOM 613 C C . ILE A 1 80 ? 4.787 -3.176 -19.287 1.00 94.44 80 ILE A C 1
ATOM 615 O O . ILE A 1 80 ? 3.959 -2.620 -18.569 1.00 94.44 80 ILE A O 1
ATOM 619 N N . PHE A 1 81 ? 5.106 -4.465 -19.145 1.00 94.88 81 PHE A N 1
ATOM 620 C CA . PHE A 1 81 ? 4.449 -5.349 -18.180 1.00 94.88 81 PHE A CA 1
ATOM 621 C C . PHE A 1 81 ? 4.568 -4.844 -16.731 1.00 94.88 81 PHE A C 1
ATOM 623 O O . PHE A 1 81 ? 3.574 -4.788 -16.003 1.00 94.88 81 PHE A O 1
ATOM 630 N N . VAL A 1 82 ? 5.764 -4.404 -16.320 1.00 95.38 82 VAL A N 1
ATOM 631 C CA . VAL A 1 82 ? 5.989 -3.817 -14.986 1.00 95.38 82 VAL A CA 1
ATOM 632 C C . VAL A 1 82 ? 5.144 -2.554 -14.777 1.00 95.38 82 VAL A C 1
ATOM 634 O O . VAL A 1 82 ? 4.526 -2.397 -13.721 1.00 95.38 82 VAL A O 1
ATOM 637 N N . ASN A 1 83 ? 5.056 -1.683 -15.785 1.00 95.56 83 ASN A N 1
ATOM 638 C CA . ASN A 1 83 ? 4.223 -0.482 -15.723 1.00 95.56 83 ASN A CA 1
ATOM 639 C C . ASN A 1 83 ? 2.731 -0.802 -15.650 1.00 95.56 83 ASN A C 1
ATOM 641 O O . ASN A 1 83 ? 2.009 -0.161 -14.886 1.00 95.56 83 ASN A O 1
ATOM 645 N N . THR A 1 84 ? 2.261 -1.813 -16.381 1.00 96.62 84 THR A N 1
ATOM 646 C CA . THR A 1 84 ? 0.867 -2.264 -16.308 1.00 96.62 84 THR A CA 1
ATOM 647 C C . THR A 1 84 ? 0.510 -2.733 -14.898 1.00 96.62 84 THR A C 1
ATOM 649 O O . THR A 1 84 ? -0.533 -2.342 -14.373 1.00 96.62 84 THR A O 1
ATOM 652 N N . ILE A 1 85 ? 1.391 -3.496 -14.242 1.00 96.94 85 ILE A N 1
ATOM 653 C CA . ILE A 1 85 ? 1.197 -3.908 -12.843 1.00 96.94 85 ILE A CA 1
ATOM 654 C C . ILE A 1 85 ? 1.163 -2.687 -11.915 1.00 96.94 85 ILE A C 1
ATOM 656 O O . ILE A 1 85 ? 0.284 -2.595 -11.059 1.00 96.94 85 ILE A O 1
ATOM 660 N N . ALA A 1 86 ? 2.079 -1.728 -12.087 1.00 97.12 86 ALA A N 1
ATOM 661 C CA . ALA A 1 86 ? 2.116 -0.521 -11.262 1.00 97.12 86 ALA A CA 1
ATOM 662 C C . ALA A 1 86 ? 0.824 0.307 -11.389 1.00 97.12 86 ALA A C 1
ATOM 664 O O . ALA A 1 86 ? 0.266 0.741 -10.380 1.00 97.12 86 ALA A O 1
ATOM 665 N N . ILE A 1 87 ? 0.300 0.467 -12.608 1.00 97.38 87 ILE A N 1
ATOM 666 C CA . ILE A 1 87 ? -0.977 1.150 -12.862 1.00 97.38 87 ILE A CA 1
ATOM 667 C C . ILE A 1 87 ? -2.142 0.385 -12.222 1.00 97.38 87 ILE A C 1
ATOM 669 O O . ILE A 1 87 ? -3.003 1.004 -11.598 1.00 97.38 87 ILE A O 1
ATOM 673 N N . ALA A 1 88 ? -2.161 -0.948 -12.315 1.00 97.94 88 ALA A N 1
ATOM 674 C CA . ALA A 1 88 ? -3.189 -1.768 -11.677 1.00 97.94 88 ALA A CA 1
ATOM 675 C C . ALA A 1 88 ? -3.181 -1.620 -10.143 1.00 97.94 88 ALA A C 1
ATOM 677 O O . ALA A 1 88 ? -4.244 -1.508 -9.530 1.00 97.94 88 ALA A O 1
ATOM 678 N N . ILE A 1 89 ? -1.996 -1.548 -9.525 1.00 98.00 89 ILE A N 1
ATOM 679 C CA . ILE A 1 89 ? -1.849 -1.272 -8.089 1.00 98.00 89 ILE A CA 1
ATOM 680 C C . ILE A 1 89 ? -2.428 0.106 -7.753 1.00 98.00 89 ILE A C 1
ATOM 682 O O . ILE A 1 89 ? -3.242 0.204 -6.840 1.00 98.00 89 ILE A O 1
ATOM 686 N N . ILE A 1 90 ? -2.076 1.151 -8.510 1.00 97.62 90 ILE A N 1
ATOM 687 C CA . ILE A 1 90 ? -2.596 2.513 -8.297 1.00 97.62 90 ILE A CA 1
ATOM 688 C C . ILE A 1 90 ? -4.125 2.544 -8.418 1.00 97.62 90 ILE A C 1
ATOM 690 O O . ILE A 1 90 ? -4.798 3.133 -7.571 1.00 97.62 90 ILE A O 1
ATOM 694 N N . ALA A 1 91 ? -4.689 1.873 -9.427 1.00 97.06 91 ALA A N 1
ATOM 695 C CA . ALA A 1 91 ? -6.133 1.773 -9.605 1.00 97.06 91 ALA A CA 1
ATOM 696 C C . ALA A 1 91 ? -6.801 1.110 -8.389 1.00 97.06 91 ALA A C 1
ATOM 698 O O . ALA A 1 91 ? -7.761 1.651 -7.840 1.00 97.06 91 ALA A O 1
ATOM 699 N N . LEU A 1 92 ? -6.253 -0.008 -7.901 1.00 95.38 92 LEU A N 1
ATOM 700 C CA . LEU A 1 92 ? -6.744 -0.676 -6.694 1.00 95.38 92 LEU A CA 1
ATOM 701 C C . LEU A 1 92 ? -6.646 0.233 -5.457 1.00 95.38 92 LEU A C 1
ATOM 703 O O . LEU A 1 92 ? -7.558 0.253 -4.628 1.00 95.38 92 LEU A O 1
ATOM 707 N N . THR A 1 93 ? -5.573 1.020 -5.345 1.00 96.25 93 THR A N 1
ATOM 708 C CA . THR A 1 93 ? -5.372 1.971 -4.245 1.00 96.25 93 THR A CA 1
ATOM 709 C C . THR A 1 93 ? -6.402 3.091 -4.223 1.00 96.25 93 THR A C 1
ATOM 711 O O . THR A 1 93 ? -6.714 3.591 -3.149 1.00 96.25 93 THR A O 1
ATOM 714 N N . ILE A 1 94 ? -6.961 3.466 -5.372 1.00 94.06 94 ILE A N 1
ATOM 715 C CA . ILE A 1 94 ? -8.044 4.452 -5.461 1.00 94.06 94 ILE A CA 1
ATOM 716 C C . ILE A 1 94 ? -9.399 3.783 -5.200 1.00 94.06 94 ILE A C 1
ATOM 718 O O . ILE A 1 94 ? -10.211 4.299 -4.432 1.00 94.06 94 ILE A O 1
ATOM 722 N N . LEU A 1 95 ? -9.640 2.616 -5.802 1.00 93.62 95 LEU A N 1
ATOM 723 C CA . LEU A 1 95 ? -10.928 1.927 -5.728 1.00 93.62 95 LEU A CA 1
ATOM 724 C C . LEU A 1 95 ? -11.255 1.416 -4.321 1.00 93.62 95 LEU A C 1
ATOM 726 O O . LEU A 1 95 ? -12.394 1.561 -3.880 1.00 93.62 95 LEU A O 1
ATOM 730 N N . LEU A 1 96 ? -10.290 0.847 -3.590 1.00 92.06 96 LEU A N 1
ATOM 731 C CA . LEU A 1 96 ? -10.569 0.262 -2.273 1.00 92.06 96 LEU A CA 1
ATOM 732 C C . LEU A 1 96 ? -10.973 1.300 -1.209 1.00 92.06 96 LEU A C 1
ATOM 734 O O . LEU A 1 96 ? -11.978 1.072 -0.540 1.00 92.06 96 LEU A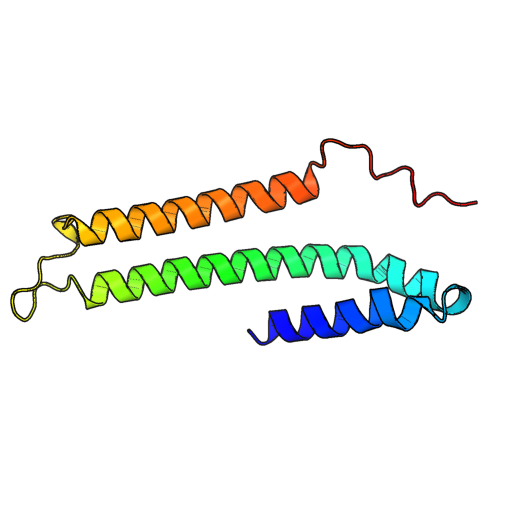 O 1
ATOM 738 N N . PRO A 1 97 ? -10.305 2.458 -1.045 1.00 90.88 97 PRO A N 1
ATOM 739 C CA . PRO A 1 97 ? -10.769 3.499 -0.132 1.00 90.88 97 PRO A CA 1
ATOM 740 C C . PRO A 1 97 ? -12.128 4.073 -0.527 1.00 90.88 97 PRO A C 1
ATOM 742 O O . PRO A 1 97 ? -12.920 4.383 0.360 1.00 90.88 97 PRO A O 1
ATOM 745 N N . LEU A 1 98 ? -12.418 4.198 -1.829 1.00 88.56 98 LEU A N 1
ATOM 746 C CA . LEU A 1 98 ? -13.744 4.602 -2.299 1.00 88.56 98 LEU A CA 1
ATOM 747 C C . LEU A 1 98 ? -14.797 3.567 -1.915 1.00 88.56 98 LEU A C 1
ATOM 749 O O . LEU A 1 98 ? -15.834 3.945 -1.392 1.00 88.56 98 LEU A O 1
ATOM 753 N N . LEU A 1 99 ? -14.524 2.275 -2.096 1.00 88.06 99 LEU A N 1
ATOM 754 C CA . LEU A 1 99 ? -15.427 1.204 -1.679 1.00 88.06 99 LEU A CA 1
ATOM 755 C C . LEU A 1 99 ? -15.666 1.225 -0.161 1.00 88.06 99 LEU A C 1
ATOM 757 O O . LEU A 1 99 ? -16.811 1.199 0.283 1.00 88.06 99 LEU A O 1
ATOM 761 N N . VAL A 1 100 ? -14.591 1.336 0.624 1.00 84.88 100 VAL A N 1
ATOM 762 C CA . VAL A 1 100 ? -14.634 1.361 2.095 1.00 84.88 100 VAL A CA 1
ATOM 763 C C . VAL A 1 100 ? -15.397 2.582 2.621 1.00 84.88 100 VAL A C 1
ATOM 765 O O . VAL A 1 100 ? -16.111 2.468 3.615 1.00 84.88 100 VAL A O 1
ATOM 768 N N . LYS A 1 101 ? -15.265 3.747 1.970 1.00 78.94 101 LYS A N 1
ATOM 769 C CA . LYS A 1 101 ? -15.944 4.988 2.379 1.00 78.94 101 LYS A CA 1
ATOM 770 C C . LYS A 1 101 ? -17.370 5.104 1.847 1.00 78.94 101 LYS A C 1
ATOM 772 O O . LYS A 1 101 ? -18.240 5.567 2.576 1.00 78.94 101 LYS A O 1
ATOM 777 N N . ASN A 1 102 ? -17.608 4.704 0.600 1.00 71.75 102 ASN A N 1
ATOM 778 C CA . ASN A 1 102 ? -18.886 4.923 -0.076 1.00 71.75 102 ASN A CA 1
ATOM 779 C C . ASN A 1 102 ? -19.927 3.846 0.208 1.00 71.75 102 ASN A C 1
ATOM 781 O O . ASN A 1 102 ? -21.053 4.058 -0.221 1.00 71.75 102 ASN A O 1
ATOM 785 N N . ASN A 1 103 ? -19.565 2.722 0.849 1.00 57.69 103 ASN A N 1
ATOM 786 C CA . ASN A 1 103 ? -20.439 1.595 1.209 1.00 57.69 103 ASN A CA 1
ATOM 787 C C . ASN A 1 103 ? -21.863 1.690 0.627 1.00 57.69 103 ASN A C 1
ATOM 789 O O . ASN A 1 103 ? -22.747 2.307 1.221 1.00 57.69 103 ASN A O 1
ATOM 793 N N . LEU A 1 104 ? -22.089 1.003 -0.500 1.00 51.03 104 LEU A N 1
ATOM 794 C CA . LEU A 1 104 ? -23.378 0.741 -1.167 1.00 51.03 104 LEU A CA 1
ATOM 795 C C . LEU A 1 104 ? -24.463 0.098 -0.260 1.00 51.03 104 LEU A C 1
ATOM 797 O O . LEU A 1 104 ? -25.461 -0.422 -0.753 1.00 51.03 104 LEU A O 1
ATOM 801 N N . ARG A 1 105 ? -24.298 0.093 1.065 1.00 46.78 105 ARG A N 1
ATOM 802 C CA . ARG A 1 105 ? -25.248 -0.403 2.061 1.00 46.78 105 ARG A CA 1
ATOM 803 C C . ARG A 1 105 ? -25.177 0.463 3.317 1.00 46.78 105 ARG A C 1
ATOM 805 O O . ARG A 1 105 ? -24.105 0.653 3.885 1.00 46.78 105 ARG A O 1
ATOM 812 N N . GLY A 1 106 ? -26.338 0.956 3.746 1.00 44.59 106 GLY A N 1
ATOM 813 C CA . GLY A 1 106 ? -26.532 1.838 4.895 1.00 44.59 106 GLY A CA 1
ATOM 814 C C . GLY A 1 106 ? -26.006 1.268 6.213 1.00 44.59 106 GLY A C 1
ATOM 815 O O . GLY A 1 106 ? -26.726 0.592 6.936 1.00 44.59 106 GLY A O 1
ATOM 816 N N . GLY A 1 107 ? -24.751 1.581 6.536 1.00 44.28 107 GLY A N 1
ATOM 817 C CA . GLY A 1 107 ? -24.073 1.153 7.763 1.00 44.28 107 GLY A CA 1
ATOM 818 C C . GLY A 1 107 ? -24.179 2.131 8.936 1.00 44.28 107 GLY A C 1
ATOM 819 O O . GLY A 1 107 ? -23.554 1.895 9.964 1.00 44.28 107 GLY A O 1
ATOM 820 N N . GLN A 1 108 ? -24.941 3.224 8.814 1.00 44.47 108 GLN A N 1
ATOM 821 C CA . GLN A 1 108 ? -25.155 4.162 9.928 1.00 44.47 108 GLN A CA 1
ATOM 822 C C . GLN A 1 108 ? -26.265 3.736 10.909 1.00 44.47 108 GLN A C 1
ATOM 824 O O . GLN A 1 108 ? -26.471 4.418 11.906 1.00 44.47 108 GLN A O 1
ATOM 829 N N . THR A 1 109 ? -26.957 2.612 10.697 1.00 43.44 109 THR A N 1
ATOM 830 C CA . THR A 1 109 ? -28.129 2.235 11.515 1.00 43.44 109 THR A CA 1
ATOM 831 C C . THR A 1 109 ? -27.900 1.129 12.552 1.00 43.44 109 THR A C 1
ATOM 833 O O . THR A 1 109 ? -28.812 0.859 13.321 1.00 43.44 109 THR A O 1
ATOM 836 N N . VAL A 1 110 ? -26.716 0.507 12.650 1.00 48.06 110 VAL A N 1
ATOM 837 C CA . VAL A 1 110 ? -26.506 -0.654 13.559 1.00 48.06 110 VAL A CA 1
ATOM 838 C C . VAL A 1 110 ? -25.796 -0.296 14.878 1.00 48.06 110 VAL A C 1
ATOM 840 O O . VAL A 1 110 ? -25.700 -1.132 15.770 1.00 48.06 110 VAL A O 1
ATOM 843 N N . LEU A 1 111 ? -25.347 0.953 15.064 1.00 43.72 111 LEU A N 1
ATOM 844 C CA . LEU A 1 111 ? -24.752 1.413 16.334 1.00 43.72 111 LEU A CA 1
ATOM 845 C C . LEU A 1 111 ? -25.569 2.492 17.066 1.00 43.72 111 LEU A C 1
ATOM 847 O O . LEU A 1 111 ? -25.042 3.182 17.934 1.00 43.72 111 LEU A O 1
ATOM 851 N N . SER A 1 112 ? -26.858 2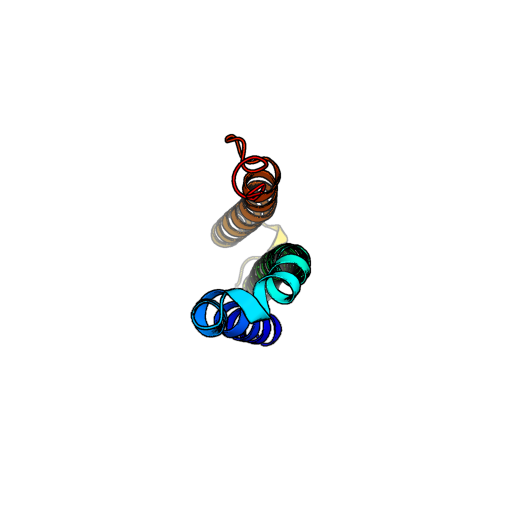.615 16.743 1.00 38.97 112 SER A N 1
ATOM 852 C CA . SER A 1 112 ? -27.851 3.201 17.647 1.00 38.97 112 SER A CA 1
ATOM 853 C C . SER A 1 112 ? -28.544 2.043 18.359 1.00 38.97 112 SER A C 1
ATOM 855 O O . SER A 1 112 ? -29.552 1.516 17.901 1.00 38.97 112 SER A O 1
ATOM 857 N N . ILE A 1 113 ? -27.934 1.586 19.448 1.00 41.44 113 ILE A N 1
ATOM 858 C CA . ILE A 1 113 ? -28.635 0.802 20.459 1.00 41.44 113 ILE A CA 1
ATOM 859 C C . ILE A 1 113 ? -28.838 1.774 21.619 1.00 41.44 113 ILE A C 1
ATOM 861 O O . ILE A 1 113 ? -27.857 2.266 22.180 1.00 41.44 113 ILE A O 1
ATOM 865 N N . ASN A 1 114 ? -30.111 2.111 21.852 1.00 38.59 114 ASN A N 1
ATOM 866 C CA . ASN A 1 114 ? -30.615 2.723 23.084 1.00 38.59 114 ASN A CA 1
ATOM 867 C C . ASN A 1 114 ? -30.107 1.980 24.322 1.00 38.59 114 ASN A C 1
ATOM 869 O O . ASN A 1 114 ? -30.102 0.728 24.280 1.00 38.59 114 ASN A O 1
#

Organism: Ixodes ricinus (NCBI:txid34613)

Sequence (114 aa):
MGLFALQFVVGFISFLVLLCCDKATVTYRQRLVPIHTNFGLIIFGMAAATCVTGLMQTATYRFNGKDGAPLYRELPEQGIFVNTIAIAIIALTILLPLLVKNNLRGGQTVLSIN

InterPro domains:
  IPR006593 Cytochrome b561/ferric reductase, transmembrane domain [PF03188] (3-60)
  IPR006593 Cytochrome b561/ferric reductase, transmembrane domain [PS50939] (1-101)
  IPR043205 Cytochrome b561/Cytochrome b reductase 1-like [PTHR10106] (2-101)

Radius of gyration: 21.03 Å; chains: 1; bounding box: 56×16×56 Å

Foldseek 3Di:
DVLVVVLVVCCCCLPPVCVVVVVVRVVVNVVCVVVSVVSVLVVLLVVLVVLLVVLVVVLCVQCVPPPPHHHLVVVDVVSVVSVVVNVVSVVCSVVPVCCVPVPPDPPPPPPPDD

Secondary structure (DSSP, 8-state):
-HHHHHHHHHHHIIIIIGGGGHHHHHHHHHHHHHHHHHHHHHHHHHHHHHHHHHHHHHHHHHSBS-TTPPBGGG--HHHHHHHHHHHHHHHHHHHHHHHHHH-SS-TTSSS---

pLDDT: mean 86.75, std 15.27, range [38.59, 98.0]